Protein AF-A0A1B2ETJ0-F1 (afdb_monomer_lite)

Secondary structure (DSSP, 8-state):
---PPP-SS--HHHHHHHHHTTTTSSS-S---TTSPPTTHHHHHTT-PPPHHHHHHHHHIIIIIHHHTS-----GGG--SSSHHHHHHHHHHHHHHHHHHHHHHHHSPPS--

Structure (mmCIF, N/CA/C/O backbone):
data_AF-A0A1B2ETJ0-F1
#
_entry.id   AF-A0A1B2ETJ0-F1
#
loop_
_atom_site.group_PDB
_atom_site.id
_atom_site.type_symbol
_atom_site.label_atom_id
_atom_site.label_alt_id
_atom_site.label_comp_id
_atom_site.label_asym_id
_atom_site.label_entity_id
_atom_site.label_seq_id
_atom_site.pdbx_PDB_ins_code
_atom_site.Cartn_x
_atom_site.Cartn_y
_atom_site.Cartn_z
_atom_site.occupancy
_atom_site.B_iso_or_equiv
_atom_site.auth_seq_id
_atom_site.auth_comp_id
_atom_site.auth_asym_id
_atom_site.auth_atom_id
_atom_site.pdbx_PDB_model_num
ATOM 1 N N . MET A 1 1 ? 6.911 -10.328 4.578 1.00 58.53 1 MET A N 1
ATOM 2 C CA . MET A 1 1 ? 6.179 -10.833 5.757 1.00 58.53 1 MET A CA 1
ATOM 3 C C . MET A 1 1 ? 4.848 -11.349 5.271 1.00 58.53 1 MET A C 1
ATOM 5 O O . MET A 1 1 ? 4.251 -10.686 4.431 1.00 58.53 1 MET A O 1
ATOM 9 N N . ASP A 1 2 ? 4.421 -12.516 5.746 1.00 63.78 2 ASP A N 1
ATOM 10 C CA . ASP A 1 2 ? 3.142 -13.079 5.325 1.00 63.78 2 ASP A CA 1
ATOM 11 C C . ASP A 1 2 ? 1.959 -12.310 5.930 1.00 63.78 2 ASP A C 1
ATOM 13 O O . ASP A 1 2 ? 1.999 -11.935 7.106 1.00 63.78 2 ASP A O 1
ATOM 17 N N . PRO A 1 3 ? 0.898 -12.112 5.128 1.00 66.62 3 PRO A N 1
ATOM 18 C CA . PRO A 1 3 ? -0.407 -11.635 5.537 1.00 66.62 3 PRO A CA 1
ATOM 19 C C . PRO A 1 3 ? -0.866 -12.042 6.932 1.00 66.62 3 PRO A C 1
ATOM 21 O O . PRO A 1 3 ? -0.959 -13.260 7.104 1.00 66.62 3 PRO A O 1
ATOM 24 N N . PRO A 1 4 ? -1.281 -11.178 7.884 1.00 74.56 4 PRO A N 1
ATOM 25 C CA . PRO A 1 4 ? -2.037 -11.717 9.004 1.00 74.56 4 PRO A CA 1
ATOM 26 C C . PRO A 1 4 ? -3.335 -12.355 8.467 1.00 74.56 4 PRO A C 1
ATOM 28 O O . PRO A 1 4 ? -3.983 -11.775 7.581 1.00 74.56 4 PRO A O 1
ATOM 31 N N . PRO A 1 5 ? -3.712 -13.547 8.967 1.00 79.19 5 PRO A N 1
ATOM 32 C CA . PRO A 1 5 ? -4.875 -14.290 8.483 1.00 79.19 5 PRO A CA 1
ATOM 33 C C . PRO A 1 5 ? -6.169 -13.489 8.673 1.00 79.19 5 PRO A C 1
ATOM 35 O O . PRO A 1 5 ? -6.225 -12.559 9.474 1.00 79.19 5 PRO A O 1
ATOM 38 N N . SER A 1 6 ? -7.228 -13.835 7.941 1.00 79.38 6 SER A N 1
ATOM 39 C CA . SER A 1 6 ? -8.546 -13.209 8.111 1.00 79.38 6 SER A CA 1
ATOM 40 C C . SER A 1 6 ? -9.062 -13.353 9.553 1.00 79.38 6 SER A C 1
ATOM 42 O O . SER A 1 6 ? -8.877 -14.397 10.174 1.00 79.38 6 SER A O 1
ATOM 44 N N . SER A 1 7 ? -9.719 -12.312 10.073 1.00 84.31 7 SER A N 1
ATOM 45 C CA . SER A 1 7 ? -10.270 -12.243 11.436 1.00 84.31 7 SER A CA 1
ATOM 46 C C . SER A 1 7 ? -11.642 -11.570 11.411 1.00 84.31 7 SER A C 1
ATOM 48 O O . SER A 1 7 ? -11.824 -10.610 10.663 1.00 84.31 7 SER A O 1
ATOM 50 N N . ASP A 1 8 ? -12.562 -12.009 12.277 1.00 86.12 8 ASP A N 1
ATOM 51 C CA . ASP A 1 8 ? -13.887 -11.388 12.477 1.00 86.12 8 ASP A CA 1
ATOM 52 C C . ASP A 1 8 ? -13.802 -9.964 13.048 1.00 86.12 8 ASP A C 1
ATOM 54 O O . ASP A 1 8 ? -14.761 -9.193 13.011 1.00 86.12 8 ASP A O 1
ATOM 58 N N . ARG A 1 9 ? -12.638 -9.595 13.593 1.00 89.88 9 ARG A N 1
ATOM 59 C CA . ARG A 1 9 ? -12.337 -8.251 14.095 1.00 89.88 9 ARG A CA 1
ATOM 60 C C . ARG A 1 9 ? -11.050 -7.754 13.442 1.00 89.88 9 ARG A C 1
ATOM 62 O O . ARG A 1 9 ? -9.993 -7.804 14.076 1.00 89.88 9 ARG A O 1
ATOM 69 N N . PRO A 1 10 ? -11.101 -7.333 12.171 1.00 92.38 10 PRO A N 1
ATOM 70 C CA . PRO A 1 10 ? -9.910 -6.876 11.479 1.00 92.38 10 PRO A CA 1
ATOM 71 C C . PRO A 1 10 ? -9.413 -5.566 12.092 1.00 92.38 10 PRO A C 1
ATOM 73 O O . PRO A 1 10 ? -10.200 -4.714 12.507 1.00 92.38 10 PRO A O 1
ATOM 76 N N . THR A 1 11 ? -8.092 -5.420 12.157 1.00 93.50 11 THR A N 1
ATOM 77 C CA . THR A 1 11 ? -7.429 -4.252 12.744 1.00 93.50 11 THR A CA 1
ATOM 78 C C . THR A 1 11 ? -6.667 -3.467 11.686 1.00 93.50 11 THR A C 1
ATOM 80 O O . THR A 1 11 ? -6.292 -4.003 10.639 1.00 93.50 11 THR A O 1
ATOM 83 N N . VAL A 1 12 ? -6.405 -2.193 11.973 1.00 93.69 12 VAL A N 1
ATOM 84 C CA . VAL A 1 12 ? -5.653 -1.298 11.083 1.00 93.69 12 VAL A CA 1
ATOM 85 C C . VAL A 1 12 ? -4.255 -1.853 10.782 1.00 93.69 12 VAL A C 1
ATOM 87 O O . VAL A 1 12 ? -3.804 -1.799 9.643 1.00 93.69 12 VAL A O 1
ATOM 90 N N . ALA A 1 13 ? -3.616 -2.506 11.759 1.00 91.56 13 ALA A N 1
ATOM 91 C CA . ALA A 1 13 ? -2.331 -3.182 11.569 1.00 91.56 13 ALA A CA 1
ATOM 92 C C . ALA A 1 13 ? -2.397 -4.321 10.538 1.00 91.56 13 ALA A C 1
ATOM 94 O O . ALA A 1 13 ? -1.438 -4.552 9.806 1.00 91.56 13 ALA A O 1
ATOM 95 N N . MET A 1 14 ? -3.527 -5.031 10.448 1.00 92.38 14 MET A N 1
ATOM 96 C CA . MET A 1 14 ? -3.690 -6.081 9.444 1.00 92.38 14 MET A CA 1
ATOM 97 C C . MET A 1 14 ? -3.836 -5.509 8.033 1.00 92.38 14 MET A C 1
ATOM 99 O O . MET A 1 14 ? -3.268 -6.066 7.099 1.00 92.38 14 MET A O 1
ATOM 103 N N . LEU A 1 15 ? -4.567 -4.398 7.892 1.00 91.50 15 LEU A N 1
ATOM 104 C CA . LEU A 1 15 ? -4.683 -3.670 6.627 1.00 91.50 15 LEU A CA 1
ATOM 105 C C . LEU A 1 15 ? -3.325 -3.099 6.191 1.00 91.50 15 LEU A C 1
ATOM 107 O O . LEU A 1 15 ? -2.930 -3.278 5.044 1.00 91.50 15 LEU A O 1
ATOM 111 N N . GLN A 1 16 ? -2.582 -2.494 7.119 1.00 90.06 16 GLN A N 1
ATOM 112 C CA . GLN A 1 16 ? -1.222 -2.021 6.862 1.00 90.06 16 GLN A CA 1
ATOM 113 C C . GLN A 1 16 ? -0.305 -3.166 6.408 1.00 90.06 16 GLN A C 1
ATOM 115 O 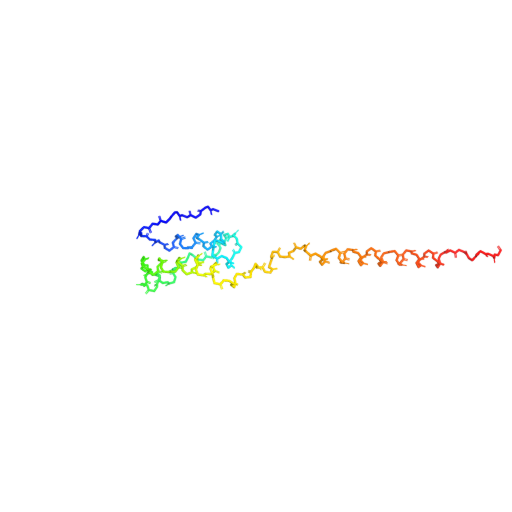O . GLN A 1 16 ? 0.410 -3.025 5.424 1.00 90.06 16 GLN A O 1
ATOM 120 N N . GLY A 1 17 ? -0.379 -4.333 7.059 1.00 88.06 17 GLY A N 1
ATOM 121 C CA . GLY A 1 17 ? 0.388 -5.514 6.656 1.00 88.06 17 GLY A CA 1
ATOM 122 C C . GLY A 1 17 ? 0.049 -6.023 5.250 1.00 88.06 17 GLY A C 1
ATOM 123 O O . GLY A 1 17 ? 0.950 -6.435 4.518 1.00 88.06 17 GLY A O 1
ATOM 124 N N . ASP A 1 18 ? -1.222 -5.969 4.835 1.00 87.31 18 ASP A N 1
ATOM 125 C CA . ASP A 1 18 ? -1.604 -6.288 3.453 1.00 87.31 18 ASP A CA 1
ATOM 126 C C . ASP A 1 18 ? -0.959 -5.304 2.458 1.00 87.31 18 ASP A C 1
ATOM 128 O O . ASP A 1 18 ? -0.433 -5.742 1.433 1.00 87.31 18 ASP A O 1
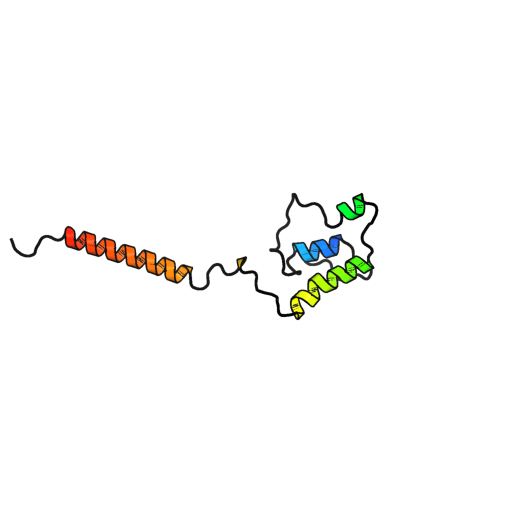ATOM 132 N N . ILE A 1 19 ? -0.925 -4.005 2.778 1.00 85.38 19 ILE A N 1
ATOM 133 C CA . ILE A 1 19 ? -0.302 -2.963 1.942 1.00 85.38 19 ILE A CA 1
ATOM 134 C C . ILE A 1 19 ? 1.216 -3.155 1.860 1.00 85.38 19 ILE A C 1
ATOM 136 O O . ILE A 1 19 ? 1.767 -3.241 0.764 1.00 85.38 19 ILE A O 1
ATOM 140 N N . ASP A 1 20 ? 1.890 -3.285 3.003 1.00 84.06 20 ASP A N 1
ATOM 141 C CA . ASP A 1 20 ? 3.354 -3.394 3.080 1.00 84.06 20 ASP A CA 1
ATOM 142 C C . ASP A 1 20 ? 3.882 -4.696 2.466 1.00 84.06 20 ASP A C 1
ATOM 144 O O . ASP A 1 20 ? 5.038 -4.783 2.053 1.00 84.06 20 ASP A O 1
ATOM 148 N N . SER A 1 21 ? 3.040 -5.728 2.381 1.00 82.00 21 SER A N 1
ATOM 149 C CA . SER A 1 21 ? 3.360 -6.969 1.668 1.00 82.00 21 SER A CA 1
ATOM 150 C C . SER A 1 21 ? 3.209 -6.874 0.148 1.00 82.00 21 SER A C 1
ATOM 152 O O . SER A 1 21 ? 3.553 -7.823 -0.555 1.00 82.00 21 SER A O 1
ATOM 154 N N . GLY A 1 22 ? 2.669 -5.767 -0.367 1.00 81.25 22 GLY A N 1
ATOM 155 C CA . GLY A 1 22 ? 2.344 -5.592 -1.781 1.00 81.25 22 GLY A CA 1
ATOM 156 C C . GLY A 1 22 ? 1.091 -6.346 -2.238 1.00 81.25 22 GLY A C 1
ATOM 157 O O . GLY A 1 22 ? 0.766 -6.325 -3.424 1.00 81.25 22 GLY A O 1
ATOM 158 N N . ARG A 1 23 ? 0.339 -6.986 -1.328 1.00 79.62 23 ARG A N 1
ATOM 159 C CA . ARG A 1 23 ? -0.906 -7.706 -1.658 1.00 79.62 23 ARG A CA 1
ATOM 160 C C . ARG A 1 23 ? -1.976 -6.782 -2.246 1.00 79.62 23 ARG A C 1
ATOM 162 O O . ARG A 1 23 ? -2.819 -7.242 -3.010 1.00 79.62 23 ARG A O 1
ATOM 169 N N . THR A 1 24 ? -1.939 -5.492 -1.927 1.00 80.75 24 THR A N 1
ATOM 170 C CA . THR A 1 24 ? -2.873 -4.493 -2.474 1.00 80.75 24 THR A CA 1
ATOM 171 C C . THR A 1 24 ? -2.486 -3.992 -3.872 1.00 80.75 24 THR A C 1
ATOM 173 O O . THR A 1 24 ? -3.249 -3.267 -4.506 1.00 80.75 24 THR A O 1
ATOM 176 N N . GLY A 1 25 ? -1.319 -4.395 -4.390 1.00 71.12 25 GLY A N 1
ATOM 177 C CA . GLY A 1 25 ? -0.891 -4.150 -5.771 1.00 71.12 25 GLY A CA 1
ATOM 178 C C . GLY A 1 25 ? -0.377 -2.738 -6.080 1.00 71.12 25 GLY A C 1
ATOM 179 O O . GLY A 1 25 ? 0.170 -2.543 -7.159 1.00 71.12 25 GLY A O 1
ATOM 180 N N . ASP A 1 26 ? -0.515 -1.778 -5.162 1.00 68.25 26 ASP A N 1
ATOM 181 C CA . ASP A 1 26 ? -0.068 -0.385 -5.347 1.00 68.25 26 ASP A CA 1
ATOM 182 C C . ASP A 1 26 ? 1.408 -0.163 -4.966 1.00 68.25 26 ASP A C 1
ATOM 184 O O . ASP A 1 26 ? 2.038 0.787 -5.423 1.00 68.25 26 ASP A O 1
ATOM 188 N N . LYS A 1 27 ? 1.983 -1.032 -4.120 1.00 66.50 27 LYS A N 1
ATOM 189 C CA . LYS A 1 27 ? 3.305 -0.802 -3.517 1.00 66.50 27 LYS A CA 1
ATOM 190 C C . LYS A 1 27 ? 4.230 -2.007 -3.623 1.00 66.50 27 LYS A C 1
ATOM 192 O O . LYS A 1 27 ? 3.826 -3.150 -3.415 1.00 66.50 27 LYS A O 1
ATOM 197 N N . ASN A 1 28 ? 5.504 -1.729 -3.903 1.00 73.00 28 ASN A N 1
ATOM 198 C CA . ASN A 1 28 ? 6.578 -2.710 -3.773 1.00 73.00 28 ASN A CA 1
ATOM 199 C C . ASN A 1 28 ? 6.699 -3.141 -2.300 1.00 73.00 28 ASN A C 1
ATOM 201 O O . ASN A 1 28 ? 6.727 -2.255 -1.444 1.00 73.00 28 ASN A O 1
ATOM 205 N N . PRO A 1 29 ? 6.815 -4.447 -1.992 1.00 72.00 29 PRO A N 1
ATOM 206 C CA . PRO A 1 29 ? 6.954 -4.924 -0.620 1.00 72.00 29 PRO A CA 1
ATOM 207 C C . PRO A 1 29 ? 8.247 -4.421 0.028 1.00 72.00 29 PRO A C 1
ATOM 209 O O . PRO A 1 29 ? 9.316 -5.017 -0.115 1.00 72.00 29 PRO A O 1
ATOM 212 N N . MET A 1 30 ? 8.147 -3.301 0.739 1.00 72.62 30 MET A N 1
ATOM 213 C CA . MET A 1 30 ? 9.240 -2.656 1.452 1.00 72.62 30 MET A CA 1
ATOM 214 C C . MET A 1 30 ? 8.672 -1.894 2.645 1.00 72.62 30 MET A C 1
ATOM 216 O O . MET A 1 30 ? 7.745 -1.103 2.498 1.00 72.62 30 MET A O 1
ATOM 220 N N . LEU A 1 31 ? 9.255 -2.116 3.821 1.00 75.19 31 LEU A N 1
ATOM 221 C CA . LEU A 1 31 ? 8.931 -1.352 5.020 1.00 75.19 31 LEU A CA 1
ATOM 222 C C . LEU A 1 31 ? 9.657 -0.003 4.967 1.00 75.19 31 LEU A C 1
ATOM 224 O O . LEU A 1 31 ? 10.884 0.016 4.869 1.00 75.19 31 LEU A O 1
ATOM 228 N N . ASP A 1 32 ? 8.920 1.103 5.069 1.00 79.31 32 ASP A N 1
ATOM 229 C CA . ASP A 1 32 ? 9.493 2.433 5.300 1.00 79.31 32 ASP A CA 1
ATOM 230 C C . ASP A 1 32 ? 9.638 2.673 6.816 1.00 79.31 32 ASP A C 1
ATOM 232 O O . ASP A 1 32 ? 8.625 2.824 7.501 1.00 79.31 32 ASP A O 1
ATOM 236 N N . PRO A 1 33 ? 10.865 2.734 7.373 1.00 81.19 33 PRO A N 1
ATOM 237 C CA . PRO A 1 33 ? 11.071 2.952 8.806 1.00 81.19 33 PRO A CA 1
ATOM 238 C C . PRO A 1 33 ? 10.629 4.338 9.287 1.00 81.19 33 PRO A C 1
ATOM 240 O O . PRO A 1 33 ? 10.463 4.539 10.488 1.00 81.19 33 PRO A O 1
ATOM 243 N N . SER A 1 34 ? 10.512 5.304 8.373 1.00 86.06 34 SE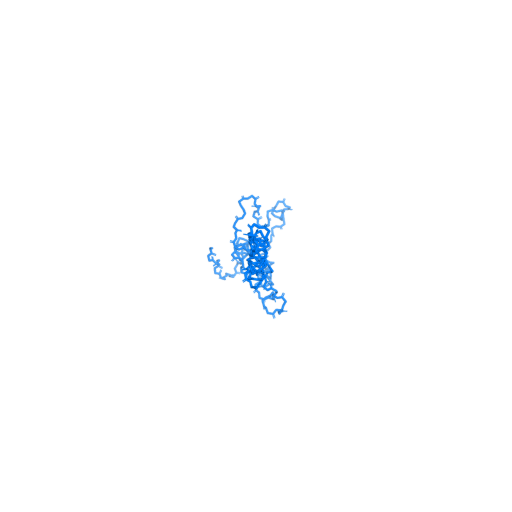R A N 1
ATOM 244 C CA . SER A 1 34 ? 10.123 6.681 8.676 1.00 86.06 34 SER A CA 1
ATOM 245 C C . SER A 1 34 ? 8.621 6.932 8.529 1.00 86.06 34 SER A C 1
ATOM 247 O O . SER A 1 34 ? 8.130 7.969 8.977 1.00 86.06 34 SER A O 1
ATOM 249 N N . GLY A 1 35 ? 7.885 5.979 7.948 1.00 85.44 35 GLY A N 1
ATOM 250 C CA . GLY A 1 35 ? 6.438 6.050 7.807 1.00 85.44 35 GLY A CA 1
ATOM 251 C C . GLY A 1 35 ? 5.730 5.906 9.153 1.00 85.44 35 GLY A C 1
ATOM 252 O O . GLY A 1 35 ? 6.022 5.001 9.936 1.00 85.44 35 GLY A O 1
ATOM 253 N N . ALA A 1 36 ? 4.766 6.788 9.420 1.00 90.62 36 ALA A N 1
ATOM 254 C CA . ALA A 1 36 ? 3.854 6.597 10.540 1.00 90.62 36 ALA A CA 1
ATOM 255 C C . ALA A 1 36 ? 2.943 5.379 10.281 1.00 90.62 36 ALA A C 1
ATOM 257 O O . ALA A 1 36 ? 2.569 5.134 9.128 1.00 90.62 36 ALA A O 1
ATOM 258 N N . PRO A 1 37 ? 2.551 4.625 11.325 1.00 90.00 37 PRO A N 1
ATOM 259 C CA . PRO A 1 37 ? 1.541 3.584 11.188 1.00 90.00 37 PRO A CA 1
ATOM 260 C C . PRO A 1 37 ? 0.235 4.124 10.588 1.00 90.00 37 PRO A C 1
ATOM 262 O O . PRO A 1 37 ? -0.173 5.258 10.846 1.00 90.00 37 PRO A O 1
ATOM 265 N N . LEU A 1 38 ? -0.454 3.293 9.806 1.00 90.88 38 LEU A N 1
ATOM 266 C CA . LEU A 1 38 ? -1.772 3.638 9.276 1.00 90.88 38 LEU A CA 1
ATOM 267 C C . LEU A 1 38 ? -2.747 3.968 10.410 1.00 90.88 38 LEU A C 1
ATOM 269 O O . LEU A 1 38 ? -2.795 3.263 11.417 1.00 90.88 38 LEU A O 1
ATOM 273 N N . GLY A 1 39 ? -3.535 5.026 10.217 1.00 91.81 39 GLY A N 1
ATOM 274 C CA . GLY A 1 39 ? -4.541 5.481 11.175 1.00 91.81 39 GLY A CA 1
ATOM 275 C C . GLY A 1 39 ? -4.012 6.383 12.291 1.00 91.81 39 GLY A C 1
ATOM 276 O O . GLY A 1 39 ? -4.826 6.887 13.050 1.00 91.81 39 GLY A O 1
ATOM 277 N N . THR A 1 40 ? -2.700 6.648 12.389 1.00 93.12 40 THR A N 1
ATOM 278 C CA . THR A 1 40 ? -2.145 7.527 13.440 1.00 93.12 40 THR A CA 1
ATOM 279 C C . THR A 1 40 ? -2.847 8.885 13.520 1.00 93.12 40 THR A C 1
ATOM 281 O O . THR A 1 40 ? -3.126 9.351 14.623 1.00 93.12 40 THR A O 1
ATOM 284 N N . ASP A 1 41 ? -3.180 9.496 12.382 1.00 92.88 41 ASP A N 1
ATOM 285 C CA . ASP A 1 41 ? -3.872 10.790 12.351 1.00 92.88 41 ASP A CA 1
ATOM 286 C C . ASP A 1 41 ? -5.325 10.682 12.841 1.00 92.88 41 ASP A C 1
ATOM 288 O O . ASP A 1 41 ? -5.777 11.528 13.610 1.00 92.88 41 ASP A O 1
ATOM 292 N N . ASP A 1 42 ? -6.035 9.616 12.462 1.00 93.69 42 ASP A N 1
ATOM 293 C CA . ASP A 1 42 ? -7.409 9.346 12.904 1.00 93.69 42 ASP A CA 1
ATOM 294 C C . ASP A 1 42 ? -7.468 9.064 14.414 1.00 93.69 42 ASP A C 1
ATOM 296 O O . ASP A 1 42 ? -8.353 9.557 15.114 1.00 93.69 42 ASP A O 1
ATOM 300 N N . GLU A 1 43 ? -6.493 8.319 14.941 1.00 93.31 43 GLU A N 1
ATOM 301 C CA . GLU A 1 43 ? -6.323 8.098 16.380 1.00 93.31 43 GLU A CA 1
ATOM 302 C C . GLU A 1 43 ? -6.018 9.419 17.107 1.00 93.31 43 GLU A C 1
ATOM 304 O O . GLU A 1 43 ? -6.616 9.713 18.144 1.00 93.31 43 GLU A O 1
ATOM 309 N N . ALA A 1 44 ? -5.136 10.257 16.548 1.00 95.31 44 ALA A N 1
ATOM 310 C CA . ALA A 1 44 ? -4.790 11.563 17.111 1.00 95.31 44 ALA A CA 1
ATOM 311 C C . ALA A 1 44 ? -5.966 12.556 17.076 1.00 95.31 44 ALA A C 1
ATOM 313 O O . ALA A 1 44 ? -6.094 13.394 17.971 1.00 95.31 44 ALA A O 1
ATOM 314 N N . ALA A 1 45 ? -6.848 12.438 16.083 1.00 94.62 45 ALA A N 1
ATOM 315 C CA . ALA A 1 45 ? -8.098 13.186 15.987 1.00 94.62 45 ALA A CA 1
ATOM 316 C C . ALA A 1 45 ? -9.201 12.655 16.926 1.00 94.62 45 ALA A C 1
ATOM 318 O O . ALA A 1 45 ? -10.271 13.260 17.022 1.00 94.62 45 ALA A O 1
ATOM 319 N N . GLY A 1 46 ? -8.961 11.549 17.643 1.00 96.06 46 GLY A N 1
ATOM 320 C CA . GLY A 1 46 ? -9.950 10.912 18.515 1.00 96.06 46 GLY A CA 1
ATOM 321 C C . GLY A 1 46 ? -11.044 10.156 17.755 1.00 96.06 46 GLY A C 1
ATOM 322 O O . GLY A 1 46 ? -12.104 9.881 18.318 1.00 96.06 46 GLY A O 1
ATOM 323 N N . THR A 1 47 ? -10.808 9.822 16.487 1.00 95.31 47 THR A N 1
ATOM 324 C CA . THR A 1 47 ? -11.755 9.154 15.586 1.00 95.31 47 THR A CA 1
ATOM 325 C C . THR A 1 47 ? -11.173 7.849 15.032 1.00 95.31 47 THR A C 1
ATOM 327 O O . THR A 1 47 ? -11.030 7.716 13.818 1.00 95.31 47 THR A O 1
ATOM 330 N N . PRO A 1 48 ? -10.851 6.865 15.894 1.00 92.56 48 PRO A N 1
ATOM 331 C CA . PRO A 1 48 ? -10.222 5.616 15.477 1.00 92.56 48 PRO A CA 1
ATOM 332 C C . PRO A 1 48 ? -11.067 4.852 14.439 1.00 92.56 48 PRO A C 1
ATOM 334 O O . PRO A 1 48 ? -12.299 4.786 14.574 1.00 92.56 48 PRO A O 1
ATOM 337 N N . PRO A 1 49 ? -10.447 4.201 13.435 1.00 92.00 49 PRO A N 1
ATOM 338 C CA . PRO A 1 49 ? -11.168 3.395 12.458 1.00 92.00 49 PRO A CA 1
ATOM 339 C C . PRO A 1 49 ? -11.937 2.243 13.113 1.00 92.00 49 PRO A C 1
ATOM 341 O O . PRO A 1 49 ? -11.395 1.445 13.880 1.00 92.00 49 PRO A O 1
ATOM 344 N N . THR A 1 50 ? -13.217 2.098 12.763 1.00 92.88 50 THR A N 1
ATOM 345 C CA . THR A 1 50 ? -14.014 0.964 13.249 1.00 92.88 50 THR A CA 1
ATOM 346 C C . THR A 1 50 ? -13.594 -0.344 12.560 1.00 92.88 50 THR A C 1
ATOM 348 O O . THR A 1 50 ? -13.189 -0.314 11.394 1.00 92.88 50 THR A O 1
ATOM 351 N N . PRO A 1 51 ? -13.765 -1.519 13.200 1.00 92.31 51 PRO A N 1
ATOM 352 C CA . PRO A 1 51 ? -13.470 -2.805 12.561 1.00 92.31 51 PRO A CA 1
ATOM 353 C C . PRO A 1 51 ? -14.234 -3.022 11.250 1.00 92.31 51 PRO A C 1
ATOM 355 O O . PRO A 1 51 ? -13.706 -3.624 10.321 1.00 92.31 51 PRO A O 1
ATOM 358 N N . PHE A 1 52 ? -15.462 -2.503 11.144 1.00 92.56 52 PHE A N 1
ATOM 359 C CA . PHE A 1 52 ? -16.236 -2.564 9.906 1.00 92.56 52 PHE A CA 1
ATOM 360 C C . PHE A 1 52 ? -15.578 -1.741 8.793 1.00 92.56 52 PHE A C 1
ATOM 362 O O . PHE A 1 52 ? -15.387 -2.251 7.692 1.00 92.56 52 PHE A O 1
ATOM 369 N N . SER A 1 53 ? -15.156 -0.508 9.089 1.00 93.19 53 SER A N 1
ATOM 370 C CA . SER A 1 53 ? -14.429 0.339 8.135 1.00 93.19 53 SER A CA 1
ATOM 371 C C . SER A 1 53 ? -13.138 -0.330 7.660 1.00 93.19 53 SER A C 1
ATOM 373 O O . SER A 1 53 ? -12.854 -0.343 6.465 1.00 93.19 53 SER A O 1
ATOM 375 N N . VAL A 1 54 ? -12.390 -0.952 8.578 1.00 94.19 54 VAL A N 1
ATOM 376 C CA . VAL A 1 54 ? -11.176 -1.711 8.242 1.00 94.19 54 VAL A CA 1
ATOM 377 C C . VAL A 1 54 ? -11.504 -2.922 7.364 1.00 94.19 54 VAL A C 1
ATOM 379 O O . VAL A 1 54 ? -10.788 -3.180 6.400 1.00 94.19 54 VAL A O 1
ATOM 382 N N . ALA A 1 55 ? -12.577 -3.662 7.658 1.00 91.88 55 ALA A N 1
ATOM 383 C CA . ALA A 1 55 ? -13.005 -4.805 6.849 1.00 91.88 55 ALA A CA 1
ATOM 384 C C . ALA A 1 55 ? -13.340 -4.386 5.410 1.00 91.88 55 ALA A C 1
ATOM 386 O O . ALA A 1 55 ? -12.878 -5.011 4.456 1.00 91.88 55 ALA A O 1
ATOM 387 N N . VAL A 1 56 ? -14.103 -3.299 5.268 1.00 92.31 56 VAL A N 1
ATOM 388 C CA . VAL A 1 56 ? -14.480 -2.722 3.974 1.00 92.31 56 VAL A CA 1
ATOM 389 C C . VAL A 1 56 ? -13.238 -2.268 3.206 1.00 92.31 56 VAL A C 1
ATOM 391 O O . VAL A 1 56 ? -13.084 -2.616 2.037 1.00 92.31 56 VAL A O 1
ATOM 394 N N . ALA A 1 57 ? -12.316 -1.565 3.866 1.00 91.75 57 ALA A N 1
ATOM 395 C CA . ALA A 1 57 ? -11.060 -1.146 3.255 1.00 91.75 57 ALA A CA 1
ATOM 396 C C . ALA A 1 57 ? -10.226 -2.348 2.785 1.00 91.75 57 ALA A C 1
ATO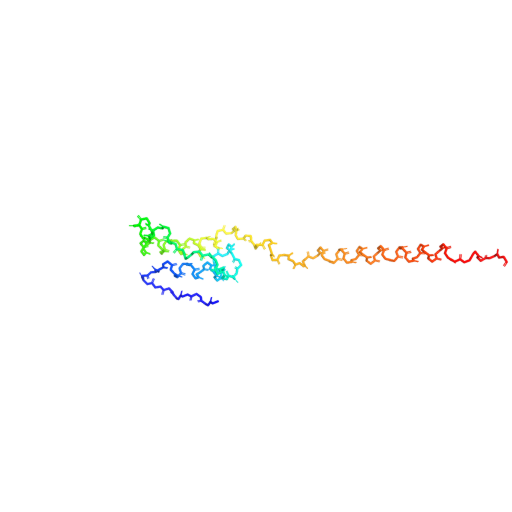M 398 O O . ALA A 1 57 ? -9.807 -2.378 1.632 1.00 91.75 57 ALA A O 1
ATOM 399 N N . ARG A 1 58 ? -10.053 -3.385 3.620 1.00 90.00 58 ARG A N 1
ATOM 400 C CA . ARG A 1 58 ? -9.329 -4.609 3.224 1.00 90.00 58 ARG A CA 1
ATOM 401 C C . ARG A 1 58 ? -9.963 -5.283 2.011 1.00 90.00 58 ARG A C 1
ATOM 403 O O . ARG A 1 58 ? -9.231 -5.740 1.139 1.00 90.00 58 ARG A O 1
ATOM 410 N N . TYR A 1 59 ? -11.292 -5.331 1.924 1.00 87.88 59 TYR A N 1
ATOM 411 C CA . TYR A 1 59 ? -11.989 -5.901 0.770 1.00 87.88 59 TYR A CA 1
ATOM 412 C C . TYR A 1 59 ? -11.688 -5.133 -0.526 1.00 87.88 59 TYR A C 1
ATOM 414 O O . TYR A 1 59 ? -11.298 -5.742 -1.521 1.00 87.88 59 TYR A O 1
ATOM 422 N N . TYR A 1 60 ? -11.805 -3.805 -0.512 1.00 86.88 60 TYR A N 1
ATOM 423 C CA . TYR A 1 60 ? -11.561 -2.987 -1.704 1.00 86.88 60 TYR A CA 1
ATOM 424 C C . TYR A 1 60 ? -10.087 -2.964 -2.124 1.00 86.88 60 TYR A C 1
ATOM 426 O O . TYR A 1 60 ? -9.768 -3.048 -3.310 1.00 86.88 60 TYR A O 1
ATOM 434 N N . GLU A 1 61 ? -9.182 -2.945 -1.149 1.00 82.94 61 GLU A N 1
ATOM 435 C CA . GLU A 1 61 ? -7.739 -2.958 -1.380 1.00 82.94 61 GLU A CA 1
ATOM 436 C C . GLU A 1 61 ? -7.222 -4.299 -1.935 1.00 82.94 61 GLU A C 1
ATOM 438 O O . GLU A 1 61 ? -6.225 -4.315 -2.653 1.00 82.94 61 GLU A O 1
ATOM 443 N N . THR A 1 62 ? -7.885 -5.426 -1.640 1.00 78.94 62 THR A N 1
ATOM 444 C CA . THR A 1 62 ? -7.391 -6.771 -2.009 1.00 78.94 62 THR A CA 1
ATOM 445 C C . THR A 1 62 ? -8.230 -7.522 -3.038 1.00 78.94 62 THR A C 1
ATOM 447 O O . THR A 1 62 ? -7.680 -8.347 -3.759 1.00 78.94 62 THR A O 1
ATOM 450 N N . VAL A 1 63 ? -9.540 -7.291 -3.130 1.00 71.88 63 VAL A N 1
ATOM 451 C CA . VAL A 1 63 ? -10.421 -8.035 -4.045 1.00 71.88 63 VAL A CA 1
ATOM 452 C C . VAL A 1 63 ? -10.747 -7.185 -5.262 1.00 71.88 63 VAL A C 1
ATOM 454 O O . VAL A 1 63 ? -10.430 -7.584 -6.381 1.00 71.88 63 VAL A O 1
ATOM 457 N N . GLU A 1 64 ? -11.315 -5.992 -5.058 1.00 64.31 64 GLU A N 1
ATOM 458 C CA . GLU A 1 64 ? -11.810 -5.165 -6.165 1.00 64.31 64 GLU A CA 1
ATOM 459 C C . GLU A 1 64 ? -10.686 -4.766 -7.132 1.00 64.31 64 GLU A C 1
ATOM 461 O O . GLU A 1 64 ? -10.840 -4.942 -8.342 1.00 64.31 64 GLU A O 1
ATOM 466 N N . ARG A 1 65 ? -9.522 -4.345 -6.616 1.00 63.75 65 ARG A N 1
ATOM 467 C CA . ARG A 1 65 ? -8.346 -4.004 -7.441 1.00 63.75 65 ARG A CA 1
ATOM 468 C C . ARG A 1 65 ? -7.841 -5.156 -8.316 1.00 63.75 65 ARG A C 1
ATOM 470 O O . ARG A 1 65 ? -7.380 -4.910 -9.428 1.00 63.75 65 ARG A O 1
ATOM 477 N N . TRP A 1 66 ? -7.934 -6.400 -7.849 1.00 63.28 66 TRP A N 1
ATOM 478 C CA . TRP A 1 66 ? -7.471 -7.567 -8.609 1.00 63.28 66 TRP A CA 1
ATOM 479 C C . TRP A 1 66 ? -8.533 -8.086 -9.586 1.00 63.28 66 TRP A C 1
ATOM 481 O O . TRP A 1 66 ? -8.193 -8.522 -10.684 1.00 63.28 66 TRP A O 1
ATOM 491 N N . THR A 1 67 ? -9.822 -8.002 -9.237 1.00 64.38 67 THR A N 1
ATOM 492 C CA . THR A 1 67 ? -10.926 -8.409 -10.126 1.00 64.38 67 THR A CA 1
ATOM 493 C C . THR A 1 67 ? -11.308 -7.353 -11.170 1.00 64.38 67 THR A C 1
ATOM 495 O O . THR A 1 67 ? -11.856 -7.704 -12.211 1.00 64.38 67 THR A O 1
ATOM 498 N N . GLY A 1 68 ? -11.000 -6.074 -10.929 1.00 59.78 68 GLY A N 1
ATOM 499 C CA . GLY A 1 68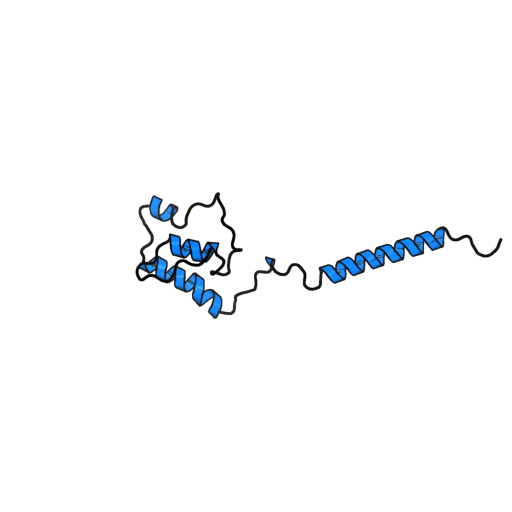 ? -11.384 -4.928 -11.766 1.00 59.78 68 GLY A CA 1
ATOM 500 C C . GLY A 1 68 ? -10.605 -4.754 -13.077 1.00 59.78 68 GLY A C 1
ATOM 501 O O . GLY A 1 68 ? -10.859 -3.803 -13.812 1.00 59.78 68 GLY A O 1
ATOM 502 N N . GLY A 1 69 ? -9.668 -5.651 -13.404 1.00 50.09 69 GLY A N 1
ATOM 503 C CA . GLY A 1 69 ? -9.010 -5.718 -14.721 1.00 50.09 69 GLY A CA 1
ATOM 504 C C . GLY A 1 69 ? -8.076 -4.550 -15.072 1.00 50.09 69 GLY A C 1
ATOM 505 O O . GLY A 1 69 ? -7.482 -4.538 -16.147 1.00 50.09 69 GLY A O 1
ATOM 506 N N . ASN A 1 70 ? -7.914 -3.580 -14.177 1.00 50.62 70 ASN A N 1
ATOM 507 C CA . ASN A 1 70 ? -7.037 -2.420 -14.321 1.00 50.62 70 ASN A CA 1
ATOM 508 C C . ASN A 1 70 ? -5.753 -2.534 -13.487 1.00 50.62 70 ASN A C 1
ATOM 510 O O . ASN A 1 70 ? -5.011 -1.553 -13.397 1.00 50.62 70 ASN A O 1
ATOM 514 N N . TRP A 1 71 ? -5.452 -3.724 -12.947 1.00 50.03 71 TRP A N 1
ATOM 515 C CA . TRP A 1 71 ? -4.099 -4.076 -12.522 1.00 50.03 71 TRP A CA 1
ATOM 516 C C . TRP A 1 71 ? -3.182 -3.988 -13.743 1.00 50.03 71 TRP A C 1
ATOM 518 O O . TRP A 1 71 ? -3.031 -4.922 -14.529 1.00 50.03 71 TRP A O 1
ATOM 528 N N . LYS A 1 72 ? -2.605 -2.807 -13.945 1.00 53.75 72 LYS A N 1
ATOM 529 C CA . LYS A 1 72 ? -1.398 -2.671 -14.734 1.00 53.75 72 LYS A CA 1
ATOM 530 C C . LYS A 1 72 ? -0.308 -3.289 -13.866 1.00 53.75 72 LYS A C 1
ATOM 532 O O . LYS A 1 72 ? -0.124 -2.786 -12.758 1.00 53.75 72 LYS A O 1
ATOM 537 N N . PRO A 1 73 ? 0.401 -4.338 -14.321 1.00 51.75 73 PRO A N 1
ATOM 538 C CA . PRO A 1 73 ? 1.669 -4.671 -13.702 1.00 51.75 73 PRO A CA 1
ATOM 539 C C . PRO A 1 73 ? 2.445 -3.362 -13.649 1.00 51.75 73 PRO A C 1
ATOM 541 O O . PRO A 1 73 ? 2.596 -2.700 -14.681 1.00 51.75 73 PRO A O 1
ATOM 544 N N . ASP A 1 74 ? 2.792 -2.938 -12.438 1.00 50.09 74 ASP A N 1
ATOM 545 C CA . ASP A 1 74 ? 3.531 -1.713 -12.205 1.00 50.09 74 ASP A CA 1
ATOM 546 C C . ASP A 1 74 ? 4.667 -1.637 -13.236 1.00 50.09 74 ASP A C 1
ATOM 548 O O . ASP A 1 74 ? 5.504 -2.541 -13.352 1.00 50.09 74 ASP A O 1
ATOM 552 N N . ALA A 1 75 ? 4.657 -0.562 -14.025 1.00 49.78 75 ALA A N 1
ATOM 553 C CA . ALA A 1 75 ? 5.675 -0.262 -15.020 1.00 49.78 75 ALA A CA 1
ATOM 554 C C . ALA A 1 75 ? 7.095 -0.218 -14.410 1.00 49.78 75 ALA A C 1
ATOM 556 O O . ALA A 1 75 ? 8.078 -0.248 -15.148 1.00 49.78 75 ALA A O 1
ATOM 557 N N . ALA A 1 76 ? 7.222 -0.204 -13.078 1.00 51.03 76 ALA A N 1
ATOM 558 C CA . ALA A 1 76 ? 8.470 -0.325 -12.338 1.00 51.03 76 ALA A CA 1
ATOM 559 C C . ALA A 1 76 ? 9.134 -1.713 -12.423 1.00 51.03 76 ALA A C 1
ATOM 561 O O . ALA A 1 76 ? 10.333 -1.815 -12.154 1.00 51.03 76 ALA A O 1
ATOM 562 N N . HIS A 1 77 ? 8.418 -2.776 -12.819 1.00 47.53 77 HIS A N 1
ATOM 563 C CA . HIS A 1 77 ? 9.000 -4.120 -12.965 1.00 47.53 77 HIS A CA 1
ATOM 564 C C . HIS A 1 77 ? 9.342 -4.529 -14.406 1.00 47.53 77 HIS A C 1
ATOM 566 O O . HIS A 1 77 ? 9.987 -5.557 -14.593 1.00 47.53 77 HIS A O 1
ATOM 572 N N . HIS A 1 78 ? 9.078 -3.689 -15.414 1.00 47.91 78 HIS A N 1
ATOM 573 C CA . HIS A 1 78 ? 9.539 -3.917 -16.796 1.00 47.91 78 HIS A CA 1
ATOM 574 C C . HIS A 1 78 ? 10.979 -3.441 -17.023 1.00 47.91 78 HIS A C 1
ATOM 576 O O . HIS A 1 78 ? 11.332 -2.854 -18.048 1.00 47.91 78 HIS A O 1
ATOM 582 N N . ARG A 1 79 ? 11.853 -3.669 -16.043 1.00 48.44 79 ARG A N 1
ATOM 583 C CA . ARG A 1 79 ? 13.285 -3.618 -16.309 1.00 48.44 79 ARG A CA 1
ATOM 584 C C . ARG A 1 79 ? 13.604 -4.944 -17.004 1.00 48.44 79 ARG A C 1
ATOM 586 O O . ARG A 1 79 ? 13.611 -5.965 -16.337 1.00 48.44 79 ARG A O 1
ATOM 593 N N . TRP A 1 80 ? 13.929 -4.882 -18.299 1.00 53.25 80 TRP A N 1
ATOM 594 C CA . TRP A 1 80 ? 14.650 -5.903 -19.099 1.00 53.25 80 TRP A CA 1
ATOM 595 C C . TRP A 1 80 ? 13.916 -6.596 -20.258 1.00 53.25 80 TRP A C 1
ATOM 597 O O . TRP A 1 80 ? 14.467 -7.511 -20.862 1.00 53.25 80 TRP A O 1
ATOM 607 N N . ASP A 1 81 ? 12.779 -6.089 -20.707 1.00 56.91 81 ASP A N 1
ATOM 608 C CA . ASP A 1 81 ? 12.117 -6.623 -21.902 1.00 56.91 81 ASP A CA 1
ATOM 609 C C . ASP A 1 81 ? 12.457 -5.741 -23.120 1.00 56.91 81 ASP A C 1
ATOM 611 O O . ASP A 1 81 ? 11.829 -4.724 -23.421 1.00 56.91 81 ASP A O 1
ATOM 615 N N . GLY A 1 82 ? 13.549 -6.099 -23.800 1.00 56.03 82 GLY A N 1
ATOM 616 C CA . GLY A 1 82 ? 13.882 -5.654 -25.162 1.00 56.03 82 GLY A CA 1
ATOM 617 C C . GLY A 1 82 ? 14.703 -4.367 -25.297 1.00 56.03 82 GLY A C 1
ATOM 618 O O . GLY A 1 82 ? 15.628 -4.325 -26.112 1.00 56.03 82 GLY A O 1
ATOM 619 N N . VAL A 1 83 ? 14.446 -3.338 -24.483 1.00 61.66 83 VAL A N 1
ATOM 620 C CA . VAL A 1 83 ? 15.155 -2.042 -24.608 1.00 61.66 83 VAL A CA 1
ATOM 621 C C . VAL A 1 83 ? 16.656 -2.194 -24.325 1.00 61.66 83 VAL A C 1
ATOM 623 O O . VAL A 1 83 ? 17.486 -1.634 -25.041 1.00 61.66 83 VAL A O 1
ATOM 626 N N . SER A 1 84 ? 17.020 -3.031 -23.349 1.00 64.56 84 SER A N 1
ATOM 627 C CA . SER A 1 84 ? 18.419 -3.323 -23.013 1.00 64.56 84 SER A CA 1
ATOM 628 C C . SER A 1 84 ? 19.160 -4.024 -24.157 1.00 64.56 84 SER A C 1
ATOM 630 O O . SER A 1 84 ? 20.327 -3.731 -24.399 1.00 64.56 84 SER A O 1
ATOM 632 N N . VAL A 1 85 ? 18.487 -4.908 -24.902 1.00 76.81 85 VAL A N 1
ATOM 633 C CA . VAL A 1 85 ? 19.094 -5.638 -26.029 1.00 76.81 85 VAL A CA 1
ATOM 634 C C . VAL A 1 85 ? 19.355 -4.696 -27.202 1.00 76.81 85 VAL A C 1
ATOM 636 O O . VAL A 1 85 ? 20.447 -4.714 -27.768 1.00 76.81 85 VAL A O 1
ATOM 639 N N . GLY A 1 86 ? 18.394 -3.823 -27.527 1.00 85.06 86 GLY A N 1
ATOM 640 C CA . GLY A 1 86 ? 18.572 -2.804 -28.564 1.00 85.06 86 GLY A CA 1
ATOM 641 C C . GLY A 1 86 ? 19.698 -1.822 -28.230 1.00 85.06 86 GLY A C 1
ATOM 642 O O . GLY A 1 86 ? 20.529 -1.519 -29.084 1.00 85.06 86 GLY A O 1
ATOM 643 N N . PHE A 1 87 ? 19.776 -1.379 -26.972 1.00 82.81 87 PHE A N 1
ATOM 644 C CA . PHE A 1 87 ? 20.814 -0.457 -26.513 1.00 82.81 87 PHE A CA 1
ATOM 645 C C . PHE A 1 87 ? 22.215 -1.089 -26.506 1.00 82.81 87 PHE A C 1
ATOM 647 O O . PHE A 1 87 ? 23.165 -0.476 -26.991 1.00 82.81 87 PHE A O 1
ATOM 654 N N . ILE A 1 88 ? 22.350 -2.337 -26.038 1.00 90.56 88 ILE A N 1
ATOM 655 C CA . ILE A 1 88 ? 23.618 -3.083 -26.114 1.00 90.56 88 ILE A CA 1
ATOM 656 C C . ILE A 1 88 ? 24.027 -3.289 -27.578 1.00 90.56 88 ILE A C 1
ATOM 658 O O . ILE A 1 88 ? 25.181 -3.045 -27.930 1.00 90.56 88 ILE A O 1
ATOM 662 N N . GLY A 1 89 ? 23.086 -3.670 -28.448 1.00 92.62 89 GLY A N 1
ATOM 663 C CA . GLY A 1 89 ? 23.334 -3.805 -29.885 1.00 92.62 89 GLY A CA 1
ATOM 664 C C . GLY A 1 89 ? 23.814 -2.500 -30.525 1.00 92.62 89 GLY A C 1
ATOM 665 O O . GLY A 1 89 ? 24.773 -2.509 -31.296 1.00 92.62 89 GLY A O 1
ATOM 666 N N . PHE A 1 90 ? 23.210 -1.367 -30.154 1.00 95.00 90 PHE A N 1
ATOM 667 C CA . PHE A 1 90 ? 23.625 -0.041 -30.613 1.00 95.00 90 PHE A CA 1
ATOM 668 C C . PHE A 1 90 ? 25.053 0.309 -30.170 1.00 95.00 90 PHE A C 1
ATOM 670 O O . PHE A 1 90 ? 25.856 0.734 -31.000 1.00 95.00 90 PHE A O 1
ATOM 677 N N . ILE A 1 91 ? 25.405 0.077 -28.899 1.00 96.19 91 ILE A N 1
ATOM 678 C CA . ILE A 1 91 ? 26.766 0.319 -28.388 1.00 96.19 91 ILE A CA 1
ATOM 679 C C . ILE A 1 91 ? 27.796 -0.514 -29.160 1.00 96.19 91 ILE A C 1
ATOM 681 O O . ILE A 1 91 ? 28.825 0.016 -29.583 1.00 96.19 91 ILE A O 1
ATOM 685 N N . VAL A 1 92 ? 27.516 -1.802 -29.383 1.00 96.50 92 VAL A N 1
ATOM 686 C CA . VAL A 1 92 ? 28.404 -2.690 -30.149 1.00 96.50 92 VAL A CA 1
ATOM 687 C C . VAL A 1 92 ? 28.556 -2.196 -31.589 1.00 96.50 92 VAL A C 1
ATOM 689 O O . VAL A 1 92 ? 29.680 -2.111 -32.083 1.00 96.50 92 VAL A O 1
ATOM 692 N N . ALA A 1 93 ? 27.461 -1.806 -32.249 1.00 96.81 93 ALA A N 1
ATOM 693 C CA . ALA A 1 93 ? 27.497 -1.288 -33.615 1.00 96.81 93 ALA A CA 1
ATOM 694 C C . ALA A 1 93 ? 28.351 -0.014 -33.729 1.00 96.81 93 ALA A C 1
ATOM 696 O O . ALA A 1 93 ? 29.210 0.075 -34.607 1.00 96.81 93 ALA A O 1
ATOM 697 N N . VAL A 1 94 ? 28.176 0.942 -32.810 1.00 97.25 94 VAL A N 1
ATOM 698 C CA . VAL A 1 94 ? 28.998 2.162 -32.753 1.00 97.25 94 VAL A CA 1
ATOM 699 C C . VAL A 1 94 ? 30.473 1.813 -32.533 1.00 97.25 94 VAL A C 1
ATOM 701 O O . VAL A 1 94 ? 31.335 2.344 -33.232 1.00 97.25 94 VAL A O 1
ATOM 704 N N . GLY A 1 95 ? 30.779 0.882 -31.624 1.00 96.69 95 GLY A N 1
ATOM 705 C CA . GLY A 1 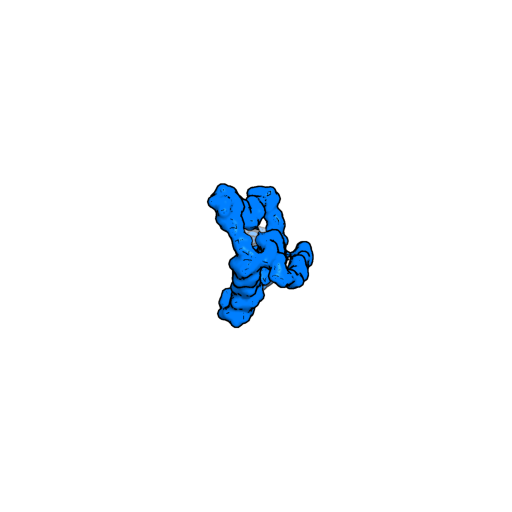95 ? 32.147 0.417 -31.379 1.00 96.69 95 GLY A CA 1
ATOM 706 C C . GLY A 1 95 ? 32.817 -0.185 -32.620 1.00 96.69 95 GLY A C 1
ATOM 707 O O . GLY A 1 95 ? 33.972 0.135 -32.910 1.00 96.69 95 GLY A O 1
ATOM 708 N N . VAL A 1 96 ? 32.088 -1.002 -33.389 1.00 97.06 96 VAL A N 1
ATOM 709 C CA . VAL A 1 96 ? 32.570 -1.594 -34.651 1.00 97.06 96 VAL A CA 1
ATOM 710 C C . VAL A 1 96 ? 32.814 -0.518 -35.713 1.00 97.06 96 VAL A C 1
ATOM 712 O O . VAL A 1 96 ? 33.861 -0.516 -36.356 1.00 97.06 96 VAL A O 1
ATOM 715 N N . ILE A 1 97 ? 31.893 0.437 -35.874 1.00 96.38 97 ILE A N 1
ATOM 716 C CA . ILE A 1 97 ? 32.044 1.533 -36.846 1.00 96.38 97 ILE A CA 1
ATOM 717 C C . ILE A 1 97 ? 33.291 2.366 -36.532 1.00 96.38 97 ILE A C 1
ATOM 719 O O . ILE A 1 97 ? 34.083 2.656 -37.429 1.00 96.38 97 ILE A O 1
ATOM 723 N N . LEU A 1 98 ? 33.495 2.721 -35.260 1.00 96.06 98 LEU A N 1
ATOM 724 C CA . LEU A 1 98 ? 34.658 3.499 -34.837 1.00 96.06 98 LEU A CA 1
ATOM 725 C C . LEU A 1 98 ? 35.964 2.728 -35.048 1.00 96.06 98 LEU A C 1
ATOM 727 O O . LEU A 1 98 ? 36.924 3.293 -35.565 1.00 96.06 98 LEU A O 1
ATOM 731 N N . THR A 1 99 ? 36.009 1.440 -34.700 1.00 94.88 99 THR A N 1
ATOM 732 C CA . THR A 1 99 ? 37.215 0.618 -34.897 1.00 94.88 99 THR A CA 1
ATOM 733 C C . THR A 1 99 ? 37.562 0.440 -36.372 1.00 94.88 99 THR A C 1
ATOM 735 O O . THR A 1 99 ? 38.722 0.629 -36.736 1.00 94.88 99 THR A O 1
ATOM 738 N N . VAL A 1 100 ? 36.581 0.155 -37.235 1.00 93.94 100 VAL A N 1
ATOM 739 C CA . VAL A 1 100 ? 36.795 0.047 -38.690 1.00 93.94 100 VAL A CA 1
ATOM 740 C C . VAL A 1 100 ? 37.227 1.388 -39.283 1.00 93.94 100 VAL A C 1
ATOM 742 O O . VAL A 1 100 ? 38.187 1.431 -40.050 1.00 93.94 100 VAL A O 1
ATOM 745 N N . GLY A 1 101 ? 36.578 2.490 -38.898 1.00 91.19 101 GLY A N 1
ATOM 746 C CA . GLY A 1 101 ? 36.939 3.828 -39.366 1.00 91.19 101 GLY A CA 1
ATOM 747 C C . GLY A 1 101 ? 38.367 4.219 -38.978 1.00 91.19 101 GLY A C 1
ATOM 748 O O . GLY A 1 101 ? 39.144 4.651 -39.827 1.00 91.19 101 GLY A O 1
ATOM 749 N N . ILE A 1 102 ? 38.751 3.998 -37.716 1.00 91.94 102 ILE A N 1
ATOM 750 C CA . ILE A 1 102 ? 40.119 4.246 -37.237 1.00 91.94 102 ILE A CA 1
ATOM 751 C C . ILE A 1 102 ? 41.122 3.362 -37.985 1.00 91.94 102 ILE A C 1
ATOM 753 O O . ILE A 1 102 ? 42.183 3.842 -38.387 1.00 91.94 102 ILE A O 1
ATOM 757 N N . TRP A 1 103 ? 40.792 2.087 -38.203 1.00 90.50 103 TRP A N 1
ATOM 758 C CA . TRP A 1 103 ? 41.645 1.171 -38.953 1.00 90.50 103 TRP A CA 1
ATOM 759 C C . TRP A 1 103 ? 41.844 1.633 -40.400 1.00 90.50 103 TRP A C 1
ATOM 761 O O . TRP A 1 103 ? 42.980 1.654 -40.858 1.00 90.50 103 TRP A O 1
ATOM 771 N N . MET A 1 104 ? 40.796 2.095 -41.091 1.00 86.25 104 MET A N 1
ATOM 772 C CA . MET A 1 104 ? 40.906 2.612 -42.464 1.00 86.25 104 MET A CA 1
ATOM 773 C C . MET A 1 104 ? 41.742 3.891 -42.563 1.00 86.25 104 MET A C 1
ATOM 775 O O . MET A 1 104 ? 42.462 4.065 -43.538 1.00 86.25 104 MET A O 1
ATOM 779 N N . VAL A 1 105 ? 41.691 4.771 -41.559 1.00 86.25 105 VAL A N 1
ATOM 780 C CA . VAL A 1 105 ? 42.527 5.987 -41.522 1.00 86.25 105 VAL A CA 1
ATOM 781 C C . VAL A 1 105 ? 43.992 5.658 -41.210 1.00 86.25 105 VAL A C 1
ATOM 783 O O . VAL A 1 105 ? 44.899 6.364 -41.647 1.00 86.25 105 VAL A O 1
ATOM 786 N N . ARG A 1 106 ? 44.240 4.588 -40.446 1.00 80.81 106 ARG A N 1
ATOM 787 C CA . ARG A 1 106 ? 45.587 4.143 -40.063 1.00 80.81 106 ARG A CA 1
ATOM 788 C C . ARG A 1 106 ? 46.201 3.153 -41.062 1.00 80.81 106 ARG A C 1
ATOM 790 O O . ARG A 1 106 ? 47.416 2.957 -41.029 1.00 80.81 106 ARG A O 1
ATOM 797 N N . ALA A 1 107 ? 45.398 2.522 -41.917 1.00 72.00 107 ALA A N 1
ATOM 798 C CA . ALA A 1 107 ? 45.872 1.595 -42.934 1.00 72.00 107 ALA A CA 1
ATOM 799 C C . ALA A 1 107 ? 46.715 2.360 -43.975 1.00 72.00 107 ALA A C 1
ATOM 801 O O . ALA A 1 107 ? 46.224 3.324 -44.565 1.00 72.00 107 ALA A O 1
ATOM 802 N N . PRO A 1 108 ? 47.980 1.966 -44.219 1.00 69.12 108 PRO A N 1
ATOM 803 C CA . PRO A 1 108 ? 48.775 2.550 -45.291 1.00 69.12 108 PRO A CA 1
ATOM 804 C C . PRO A 1 108 ? 48.108 2.231 -46.630 1.00 69.12 108 PRO A C 1
ATOM 806 O O . PRO A 1 108 ? 47.655 1.102 -46.833 1.00 69.12 108 PRO A O 1
ATOM 809 N N . LEU A 1 109 ? 48.057 3.204 -47.544 1.00 67.88 109 LEU A N 1
ATOM 810 C CA . LEU A 1 109 ? 47.602 2.959 -48.912 1.00 67.88 109 LEU A CA 1
ATOM 811 C C . LEU A 1 109 ? 48.427 1.801 -49.502 1.00 67.88 109 LEU A C 1
ATOM 813 O O . LEU A 1 109 ? 49.658 1.882 -49.486 1.00 67.88 109 LEU A O 1
ATOM 817 N N . PRO A 1 110 ? 47.799 0.724 -50.008 1.00 63.22 110 PRO A N 1
ATOM 818 C CA . PRO A 1 110 ? 48.523 -0.323 -50.711 1.00 63.22 110 PRO A CA 1
ATOM 819 C C . PRO A 1 110 ? 49.016 0.241 -52.051 1.00 63.22 110 PRO A C 1
ATOM 821 O O . PRO A 1 110 ? 48.308 0.190 -53.053 1.00 63.22 110 PRO A O 1
ATOM 824 N N . GLY A 1 111 ? 50.215 0.829 -52.043 1.00 65.75 111 GLY A N 1
ATOM 825 C CA . GLY A 1 111 ? 50.879 1.352 -53.237 1.00 65.75 111 GLY A CA 1
ATOM 826 C C . GLY A 1 111 ? 51.757 2.582 -52.992 1.00 65.75 111 GLY A C 1
ATOM 827 O O . GLY A 1 111 ? 51.412 3.667 -53.452 1.00 65.75 111 GLY A O 1
ATOM 828 N N . THR A 1 112 ? 52.900 2.398 -52.328 1.00 53.28 112 THR A N 1
ATOM 829 C CA . THR A 1 112 ? 54.134 3.180 -52.550 1.00 53.28 112 THR A CA 1
ATOM 830 C C . THR A 1 112 ? 55.316 2.234 -52.520 1.00 53.28 112 THR A C 1
ATOM 832 O O . THR A 1 112 ? 55.374 1.460 -51.535 1.00 53.28 112 THR A O 1
#

Foldseek 3Di:
DDQDDDDPQDDLVNLVVCVLCCLLVPDDNDDDPPDDRPCPVCVVVVNGDGSVNSVVSSCCSHPCSVVVPPNDNPPVPPPPDPPVVVVVVVVVVVVVVVVVVVCVVVDDDPDD

pLDDT: mean 79.73, std 15.18, range [47.53, 97.25]

Radius of gyration: 27.61 Å; chains: 1; bounding box: 70×28×72 Å

Sequence (112 aa):
MDPPPSSDRPTVAMLQGDIDSGRTGDKNPMLDPSGAPLGTDDEAAGTPPTPFSVAVARYYETVERWTGGNWKPDAAHHRWDGVSVGFIGFIVAVGVILTVGIWMVRAPLPGT

Organism: NCBI:txid1882682